Protein AF-A0A1C3KJW1-F1 (afdb_monomer_lite)

pLDDT: mean 78.06, std 13.43, range [41.03, 94.38]

Sequence (73 aa):
MSHANPNYKNNLDNYVENYKRVYGYCKIEQKKDKHCEEFHKLFEDRKYGELSILSCVLERTSRRIEPLSDKGD

Secondary structure (DSSP, 8-state):
-----HHHHHHHHHHHHHHHHHHIIIIIS---SHHHHHHHHHS-THHHHHHHHHHHHHHHHHHHHGGGSS---

Organism: Plasmodium ovale (NCBI:txid36330)

Structure (mmCIF, N/CA/C/O backbone):
data_AF-A0A1C3KJW1-F1
#
_entry.id   AF-A0A1C3KJW1-F1
#
loop_
_atom_site.group_PDB
_atom_site.id
_atom_site.type_symbol
_atom_site.label_atom_id
_atom_site.label_alt_id
_atom_site.label_comp_id
_atom_site.label_asym_id
_atom_site.label_entity_id
_atom_site.label_seq_id
_atom_site.pdbx_PDB_ins_code
_atom_site.Cartn_x
_atom_site.Cartn_y
_atom_site.Cartn_z
_atom_site.occupancy
_atom_site.B_iso_or_equiv
_atom_site.auth_seq_id
_atom_site.auth_comp_id
_atom_site.auth_asym_id
_atom_site.auth_atom_id
_atom_site.pdbx_PDB_model_num
ATOM 1 N N . MET A 1 1 ? 20.271 6.832 -25.422 1.00 41.03 1 MET A N 1
ATOM 2 C CA . MET A 1 1 ? 20.216 6.386 -24.013 1.00 41.03 1 MET A CA 1
ATOM 3 C C . MET A 1 1 ? 19.174 7.234 -23.306 1.00 41.03 1 MET A C 1
ATOM 5 O O . MET A 1 1 ? 19.301 8.449 -23.320 1.00 41.03 1 MET A O 1
ATOM 9 N N . SER A 1 2 ? 18.096 6.631 -22.800 1.00 52.91 2 SER A N 1
ATOM 10 C CA . SER A 1 2 ? 17.079 7.374 -22.048 1.00 52.91 2 SER A CA 1
ATOM 11 C C . SER A 1 2 ? 17.692 7.792 -20.714 1.00 52.91 2 SER A C 1
ATOM 13 O O . SER A 1 2 ? 18.038 6.928 -19.912 1.00 52.91 2 SER A O 1
ATOM 15 N N . HIS A 1 3 ? 17.878 9.092 -20.495 1.00 52.47 3 HIS A N 1
ATOM 16 C CA . HIS A 1 3 ? 18.349 9.614 -19.217 1.00 52.47 3 HIS A CA 1
ATOM 17 C C . HIS A 1 3 ? 17.253 9.372 -18.177 1.00 52.47 3 HIS A C 1
ATOM 19 O O . HIS A 1 3 ? 16.249 10.081 -18.136 1.00 52.47 3 HIS A O 1
ATOM 25 N N . ALA A 1 4 ? 17.406 8.320 -17.375 1.00 61.25 4 ALA A N 1
ATOM 26 C CA . ALA A 1 4 ? 16.536 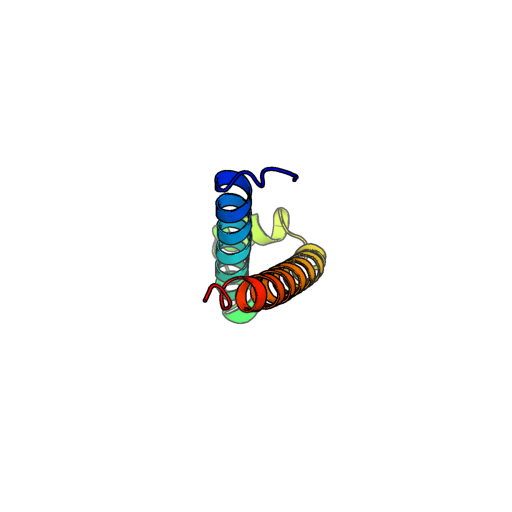8.089 -16.235 1.00 61.25 4 ALA A CA 1
ATOM 27 C C . ALA A 1 4 ? 16.704 9.265 -15.265 1.00 61.25 4 ALA A C 1
ATOM 29 O O . ALA A 1 4 ? 17.812 9.539 -14.810 1.00 61.25 4 ALA A O 1
ATOM 30 N N . ASN A 1 5 ? 15.616 9.977 -14.970 1.00 70.88 5 ASN A N 1
ATOM 31 C CA . ASN A 1 5 ? 15.630 11.029 -13.963 1.00 70.88 5 ASN A CA 1
ATOM 32 C C . ASN A 1 5 ? 15.821 10.368 -12.581 1.00 70.88 5 ASN A C 1
ATOM 34 O O . ASN A 1 5 ? 14.918 9.650 -12.143 1.00 70.88 5 ASN A O 1
ATOM 38 N N . PRO A 1 6 ? 16.948 10.583 -11.879 1.00 70.50 6 PRO A N 1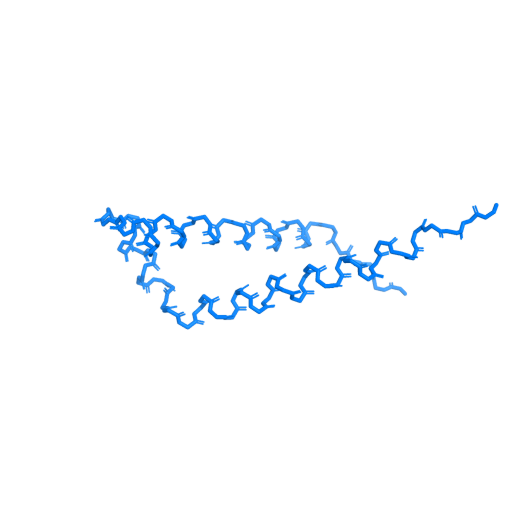
ATOM 39 C CA . PRO A 1 6 ? 17.202 9.945 -10.586 1.00 70.50 6 PRO A CA 1
ATOM 40 C C . PRO A 1 6 ? 16.147 10.329 -9.540 1.00 70.50 6 PRO A C 1
ATOM 42 O O . PRO A 1 6 ? 15.780 9.506 -8.703 1.00 70.50 6 PRO A O 1
ATOM 45 N N . ASN A 1 7 ? 15.562 11.526 -9.654 1.00 79.88 7 ASN A N 1
ATOM 46 C CA . ASN A 1 7 ? 14.463 11.946 -8.788 1.00 79.88 7 ASN A CA 1
ATOM 47 C C . ASN A 1 7 ? 13.214 11.088 -9.006 1.00 79.88 7 ASN A C 1
ATOM 49 O O . ASN A 1 7 ? 12.489 10.820 -8.058 1.00 79.88 7 ASN A O 1
ATOM 53 N N . TYR A 1 8 ? 12.966 10.622 -10.233 1.00 77.44 8 TYR A N 1
ATOM 54 C CA . TYR A 1 8 ? 11.817 9.764 -10.516 1.00 77.44 8 TYR A CA 1
ATOM 55 C C . TYR A 1 8 ? 11.953 8.400 -9.837 1.00 77.44 8 TYR A C 1
ATOM 57 O O . TYR A 1 8 ? 11.012 7.959 -9.181 1.00 77.44 8 TYR A O 1
ATOM 65 N N . LYS A 1 9 ? 13.131 7.766 -9.934 1.00 79.62 9 LYS A N 1
ATOM 66 C CA . LYS A 1 9 ? 13.402 6.492 -9.252 1.00 79.62 9 LYS A CA 1
ATOM 67 C C . LYS A 1 9 ? 13.265 6.641 -7.736 1.00 79.62 9 LYS A C 1
ATOM 69 O O . LYS A 1 9 ? 12.486 5.912 -7.136 1.00 79.62 9 LYS A O 1
ATOM 74 N N . ASN A 1 10 ? 13.930 7.636 -7.147 1.00 83.25 10 ASN A N 1
ATOM 75 C CA . ASN A 1 10 ? 13.880 7.857 -5.699 1.00 83.25 10 ASN A CA 1
ATOM 76 C C . ASN A 1 10 ? 12.454 8.136 -5.206 1.00 83.25 10 ASN A C 1
ATOM 78 O O . ASN A 1 10 ? 12.038 7.606 -4.181 1.00 83.25 10 ASN A O 1
ATOM 82 N N . ASN A 1 11 ? 11.679 8.936 -5.944 1.00 85.19 11 ASN A N 1
ATOM 83 C CA . ASN A 1 11 ? 10.286 9.207 -5.592 1.00 85.19 11 ASN A CA 1
ATOM 84 C C . ASN A 1 11 ? 9.424 7.941 -5.643 1.00 85.19 11 ASN A C 1
ATOM 86 O O . ASN A 1 11 ? 8.567 7.754 -4.781 1.00 85.19 11 ASN A O 1
ATOM 90 N N . LEU A 1 12 ? 9.648 7.078 -6.638 1.00 83.38 12 LEU A N 1
ATOM 91 C CA . LEU A 1 12 ? 8.909 5.829 -6.783 1.00 83.38 12 LEU A CA 1
ATOM 92 C C . LEU A 1 12 ? 9.268 4.825 -5.681 1.00 83.38 12 LEU A C 1
ATOM 94 O O . LEU A 1 12 ? 8.364 4.253 -5.073 1.00 83.38 12 LEU A O 1
ATOM 98 N N . ASP A 1 13 ? 10.558 4.661 -5.387 1.00 83.19 13 ASP A N 1
ATOM 99 C CA . ASP A 1 13 ? 11.042 3.779 -4.321 1.00 83.19 13 ASP A CA 1
ATOM 100 C C . ASP A 1 13 ? 10.491 4.239 -2.955 1.00 83.19 13 ASP A C 1
ATOM 102 O O . ASP A 1 13 ? 9.869 3.450 -2.239 1.00 83.19 13 ASP A O 1
ATOM 106 N N . ASN A 1 14 ? 10.564 5.545 -2.657 1.00 88.88 14 ASN A N 1
ATOM 107 C CA . ASN A 1 14 ? 9.990 6.136 -1.440 1.00 88.88 14 ASN A CA 1
ATOM 108 C C . ASN A 1 14 ? 8.474 5.919 -1.334 1.00 88.88 14 ASN A C 1
ATOM 110 O O . ASN A 1 14 ? 7.944 5.672 -0.249 1.00 88.88 14 ASN A O 1
ATOM 114 N N . TYR A 1 15 ? 7.748 6.043 -2.446 1.00 86.06 15 TYR A N 1
ATOM 115 C CA . TYR A 1 15 ? 6.306 5.816 -2.465 1.00 86.06 15 TYR A CA 1
ATOM 116 C C . TYR A 1 15 ? 5.965 4.358 -2.126 1.00 86.06 15 TYR A C 1
ATOM 118 O O . TYR A 1 15 ? 5.095 4.107 -1.288 1.00 86.06 15 TYR A O 1
ATOM 126 N N . VAL A 1 16 ? 6.677 3.402 -2.731 1.00 85.25 16 VAL A N 1
ATOM 127 C CA . VAL A 1 16 ? 6.482 1.965 -2.487 1.00 85.25 16 VAL A CA 1
ATOM 128 C C . VAL A 1 16 ? 6.816 1.598 -1.039 1.00 85.25 16 VAL A C 1
ATOM 130 O O . VAL A 1 16 ? 6.042 0.879 -0.404 1.00 85.25 16 VAL A O 1
ATOM 133 N N . GLU A 1 17 ? 7.922 2.101 -0.488 1.00 87.88 17 GLU A N 1
ATOM 134 C CA . GLU A 1 17 ? 8.301 1.845 0.908 1.00 87.88 17 GLU A CA 1
ATOM 135 C C . GLU A 1 17 ? 7.289 2.415 1.906 1.00 87.88 17 GLU A C 1
ATOM 137 O O . GLU A 1 17 ? 6.848 1.705 2.817 1.00 87.88 17 GLU A O 1
ATOM 142 N N . ASN A 1 18 ? 6.859 3.665 1.707 1.00 88.81 18 ASN A N 1
ATOM 143 C CA . ASN A 1 18 ? 5.850 4.289 2.560 1.00 88.81 18 ASN A CA 1
ATOM 144 C C . ASN A 1 18 ? 4.537 3.507 2.534 1.00 88.81 18 ASN A C 1
ATOM 146 O O . ASN A 1 18 ? 3.955 3.237 3.586 1.00 88.81 18 ASN A O 1
ATOM 150 N N . TYR A 1 19 ? 4.095 3.083 1.349 1.00 87.56 19 TYR A N 1
ATOM 151 C CA . TYR A 1 19 ? 2.895 2.269 1.229 1.00 87.56 19 TYR A CA 1
ATOM 152 C C . TYR A 1 19 ? 3.020 0.936 1.980 1.00 87.56 19 TYR A C 1
ATOM 154 O O . TYR A 1 19 ? 2.123 0.589 2.748 1.00 87.56 19 TYR A O 1
ATOM 162 N N . LYS A 1 20 ? 4.135 0.204 1.818 1.00 86.38 20 LYS A N 1
ATOM 163 C CA . LYS A 1 20 ? 4.379 -1.061 2.539 1.00 86.38 20 LYS A CA 1
ATOM 164 C C . LYS A 1 20 ? 4.296 -0.872 4.053 1.00 86.38 20 LYS A C 1
ATOM 166 O O . LYS A 1 20 ? 3.699 -1.702 4.737 1.00 86.38 20 LYS A O 1
ATOM 171 N N . ARG A 1 21 ? 4.864 0.222 4.567 1.00 90.00 21 ARG A N 1
ATOM 172 C CA . ARG A 1 21 ? 4.853 0.544 5.998 1.00 90.00 21 ARG A CA 1
ATOM 173 C C . ARG A 1 21 ? 3.436 0.790 6.515 1.00 90.00 21 ARG A C 1
ATOM 175 O O . ARG A 1 21 ? 3.048 0.178 7.507 1.00 90.00 21 ARG A O 1
ATOM 182 N N . VAL A 1 22 ? 2.662 1.640 5.839 1.00 89.31 22 VAL A N 1
ATOM 183 C CA . VAL A 1 22 ? 1.277 1.940 6.244 1.00 89.31 22 VAL A CA 1
ATOM 184 C C . VAL A 1 22 ? 0.391 0.701 6.113 1.00 89.31 22 VAL A C 1
ATOM 186 O O . VAL A 1 22 ? -0.386 0.405 7.016 1.00 89.31 22 VAL A O 1
ATOM 189 N N . TYR A 1 23 ? 0.560 -0.088 5.050 1.00 88.00 23 TYR A N 1
ATOM 190 C CA . TYR A 1 23 ? -0.155 -1.351 4.895 1.00 88.00 23 TYR A CA 1
ATOM 191 C C . TYR A 1 23 ? 0.162 -2.335 6.028 1.00 88.00 23 TYR A C 1
ATOM 193 O O . TYR A 1 23 ? -0.753 -2.922 6.599 1.00 88.00 23 TYR A O 1
ATOM 201 N N . GLY A 1 24 ? 1.439 -2.508 6.388 1.00 88.25 24 GLY A N 1
ATOM 202 C CA . GLY A 1 24 ? 1.839 -3.361 7.510 1.00 88.25 24 GLY A CA 1
ATOM 203 C C . GLY A 1 24 ? 1.174 -2.929 8.816 1.00 88.25 24 GLY A C 1
ATOM 204 O O . GLY A 1 24 ? 0.527 -3.735 9.481 1.00 88.25 24 GLY A O 1
ATOM 205 N N . TYR A 1 25 ? 1.234 -1.633 9.111 1.00 92.75 25 TYR A N 1
ATOM 206 C CA . TYR A 1 25 ? 0.601 -1.044 10.286 1.00 92.75 25 TYR A CA 1
ATOM 207 C C . TYR A 1 25 ? -0.928 -1.255 10.307 1.00 92.75 25 TYR A C 1
ATOM 209 O O . TYR A 1 25 ? -1.493 -1.705 11.302 1.00 92.75 25 TYR A O 1
ATOM 217 N N . CYS A 1 26 ? -1.623 -1.005 9.197 1.00 90.81 26 CYS A N 1
ATOM 218 C CA . CYS A 1 26 ? -3.087 -1.047 9.175 1.00 90.81 26 CYS A CA 1
ATOM 219 C C . CYS A 1 26 ? -3.680 -2.446 8.969 1.00 90.81 26 CYS A C 1
ATOM 221 O O . CYS A 1 26 ? -4.695 -2.778 9.580 1.00 90.81 26 CYS A O 1
ATOM 223 N N . LYS A 1 27 ? -3.072 -3.283 8.122 1.00 86.69 27 LYS A N 1
ATOM 224 C CA . LYS A 1 27 ? -3.619 -4.592 7.724 1.00 86.69 27 LYS A CA 1
ATOM 225 C C . LYS A 1 27 ? -2.967 -5.769 8.439 1.00 86.69 27 LYS A C 1
ATOM 227 O O . LYS A 1 27 ? -3.676 -6.708 8.785 1.00 86.69 27 LYS A O 1
ATOM 232 N N . ILE A 1 28 ? -1.649 -5.735 8.666 1.00 87.12 28 ILE A N 1
ATOM 233 C CA . ILE A 1 28 ? -0.933 -6.839 9.332 1.00 87.12 28 ILE A CA 1
ATOM 234 C C . ILE A 1 28 ? -1.052 -6.694 10.851 1.00 87.12 28 ILE A C 1
ATOM 236 O O . ILE A 1 28 ? -1.508 -7.616 11.522 1.00 87.12 28 ILE A O 1
ATOM 240 N N . GLU A 1 29 ? -0.711 -5.521 11.389 1.00 92.44 29 GLU A N 1
ATOM 241 C CA . GLU A 1 29 ? -0.850 -5.226 12.822 1.00 92.44 29 GLU A CA 1
ATOM 242 C C . GLU A 1 29 ? -2.295 -4.890 13.236 1.00 92.44 29 GLU A C 1
ATOM 244 O O . GLU A 1 29 ? -2.582 -4.772 14.427 1.00 92.44 29 GLU A O 1
ATOM 249 N N . GLN A 1 30 ? -3.209 -4.752 12.265 1.00 89.69 30 GLN A N 1
ATOM 250 C CA . GLN A 1 30 ? -4.647 -4.515 12.464 1.0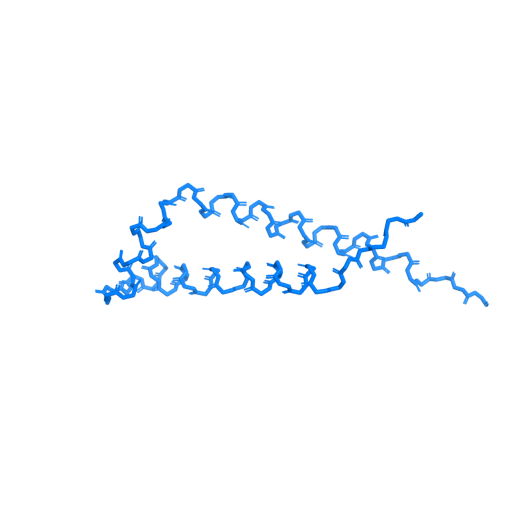0 89.69 30 GLN A CA 1
ATOM 251 C C . GLN A 1 30 ? -4.970 -3.273 13.312 1.00 89.69 30 GLN A C 1
ATOM 253 O O . GLN A 1 30 ? -5.915 -3.266 14.109 1.00 89.69 30 GLN A O 1
ATOM 258 N N . LYS A 1 31 ? -4.184 -2.205 13.154 1.00 93.50 31 LYS A N 1
ATOM 259 C CA . LYS A 1 31 ? -4.432 -0.921 13.819 1.00 93.50 31 LYS A CA 1
ATOM 260 C C . LYS A 1 31 ? -5.701 -0.270 13.260 1.00 93.50 31 LYS A C 1
ATOM 262 O O . LYS A 1 31 ? -6.035 -0.425 12.088 1.00 93.50 31 LYS A O 1
ATOM 267 N N . LYS A 1 32 ? -6.433 0.442 14.121 1.00 90.62 32 LYS A N 1
ATOM 268 C CA . LYS A 1 32 ? -7.774 0.991 13.825 1.00 90.62 32 LYS A CA 1
ATOM 269 C C . LYS A 1 32 ? -7.887 2.490 14.095 1.00 90.62 32 LYS A C 1
ATOM 271 O O . LYS A 1 32 ? -8.962 2.980 14.416 1.00 90.62 32 LYS A O 1
ATOM 276 N N . ASP A 1 33 ? -6.775 3.210 14.050 1.00 94.38 33 ASP A N 1
ATOM 277 C CA . ASP A 1 33 ? -6.827 4.665 14.160 1.00 94.38 33 ASP A CA 1
ATOM 278 C C . ASP A 1 33 ? -7.322 5.309 12.855 1.00 94.38 33 ASP A C 1
ATOM 280 O O . ASP A 1 33 ? -7.450 4.666 11.808 1.00 94.38 33 ASP A O 1
ATOM 284 N N . LYS A 1 34 ? -7.583 6.617 12.927 1.00 94.25 34 LYS A N 1
ATOM 285 C CA . LYS A 1 34 ? -8.085 7.416 11.805 1.00 94.25 34 LYS A CA 1
ATOM 286 C C . LYS A 1 34 ? -7.170 7.360 10.575 1.00 94.25 34 LYS A C 1
ATOM 288 O O . LYS A 1 34 ? -7.656 7.456 9.451 1.00 94.25 34 LYS A O 1
ATOM 293 N N . HIS A 1 35 ? -5.863 7.177 10.769 1.00 90.38 35 HIS A N 1
ATOM 294 C CA . HIS A 1 35 ? -4.928 7.055 9.655 1.00 90.38 35 HIS A CA 1
ATOM 295 C C . HIS A 1 35 ? -5.206 5.778 8.856 1.00 90.38 35 HIS A C 1
ATOM 297 O O . HIS A 1 35 ? -5.237 5.813 7.627 1.00 90.38 35 HIS A O 1
ATOM 303 N N . CYS A 1 36 ? -5.497 4.672 9.540 1.00 90.88 36 CYS A N 1
ATOM 304 C CA . CYS A 1 36 ? -5.882 3.425 8.887 1.00 90.88 36 CYS A CA 1
ATOM 305 C C . CYS A 1 36 ? -7.266 3.467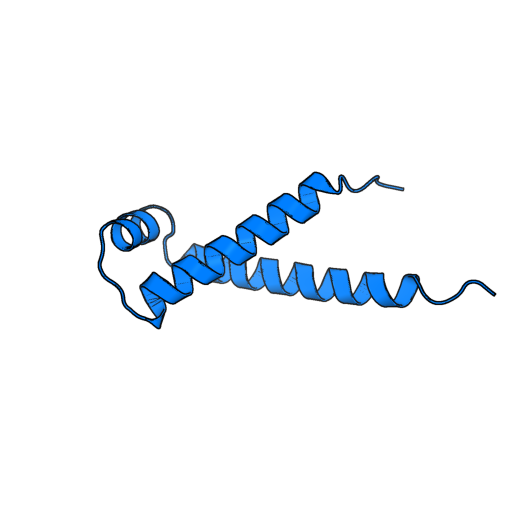 8.237 1.00 90.88 36 CYS A C 1
ATOM 307 O O . CYS A 1 36 ? -7.459 2.859 7.183 1.00 90.88 36 CYS A O 1
ATOM 309 N N . GLU A 1 37 ? -8.219 4.207 8.805 1.00 91.25 37 GLU A N 1
ATOM 310 C CA . GLU A 1 37 ? -9.518 4.441 8.161 1.00 91.25 37 GLU A CA 1
ATOM 311 C C . GLU A 1 37 ? -9.367 5.201 6.836 1.00 91.25 37 GLU A C 1
ATOM 313 O O . GLU A 1 37 ? -9.903 4.782 5.807 1.00 91.25 37 GLU A O 1
ATOM 318 N N . GLU A 1 38 ? -8.597 6.291 6.839 1.00 90.50 38 GLU A N 1
ATOM 319 C CA . GLU A 1 38 ? -8.314 7.074 5.633 1.00 90.50 38 GLU A CA 1
ATOM 320 C C . GLU A 1 38 ? -7.510 6.264 4.611 1.00 90.50 38 GLU A C 1
ATOM 322 O O . GLU A 1 38 ? -7.831 6.284 3.420 1.00 90.50 38 GLU A O 1
ATOM 327 N N . PHE A 1 39 ? -6.522 5.490 5.066 1.00 87.94 39 PHE A N 1
ATOM 328 C CA . PHE A 1 39 ? -5.750 4.593 4.212 1.00 87.94 39 PHE A CA 1
ATOM 329 C C . PHE A 1 39 ? -6.646 3.580 3.496 1.00 87.94 39 PHE A C 1
ATOM 331 O O . PHE A 1 39 ? -6.565 3.466 2.277 1.00 87.94 39 PHE A O 1
ATOM 338 N N . HIS A 1 40 ? -7.543 2.894 4.210 1.00 85.50 40 HIS A N 1
ATOM 339 C CA . HIS A 1 40 ? -8.466 1.934 3.597 1.00 85.50 40 HIS A CA 1
ATOM 340 C C . HIS A 1 40 ? -9.447 2.586 2.621 1.00 85.50 40 HIS A C 1
ATOM 342 O O . HIS A 1 40 ? -9.812 1.974 1.620 1.00 85.50 40 HIS A O 1
ATOM 348 N N . LYS A 1 41 ? -9.865 3.829 2.887 1.00 86.44 41 LYS A N 1
ATOM 349 C CA . LYS A 1 41 ? -10.747 4.584 1.989 1.00 86.44 41 LYS A CA 1
ATOM 350 C C . LYS A 1 41 ? -10.051 4.979 0.685 1.00 86.44 41 LYS A C 1
ATOM 352 O O . LYS A 1 41 ? -10.687 4.994 -0.364 1.00 86.44 41 LYS A O 1
ATOM 357 N N . LEU A 1 42 ? -8.771 5.340 0.755 1.00 83.81 42 LEU A N 1
ATOM 358 C CA . LEU A 1 42 ? -7.984 5.778 -0.402 1.00 83.81 42 LEU A CA 1
ATOM 359 C C . LEU A 1 42 ? -7.386 4.607 -1.187 1.00 83.81 42 LEU A C 1
ATOM 361 O O . LEU A 1 42 ? -7.216 4.690 -2.404 1.00 83.81 42 LEU A O 1
ATOM 365 N N . PHE A 1 43 ? -7.053 3.526 -0.491 1.00 76.62 43 PHE A N 1
ATOM 366 C CA . PHE A 1 43 ? -6.373 2.365 -1.036 1.00 76.62 43 PHE A CA 1
ATOM 367 C C . PHE A 1 43 ? -7.189 1.114 -0.729 1.00 76.62 43 PHE A C 1
ATOM 369 O O . PHE A 1 43 ? -6.959 0.423 0.263 1.00 76.62 43 PHE A O 1
ATOM 376 N N . GLU A 1 44 ? -8.138 0.814 -1.617 1.00 71.38 44 GLU A N 1
ATOM 377 C CA . GLU A 1 44 ? -8.810 -0.485 -1.642 1.00 71.38 44 GLU A CA 1
ATOM 378 C C . GLU A 1 44 ? -7.783 -1.625 -1.768 1.00 71.38 44 GLU A C 1
ATOM 380 O O . GLU A 1 44 ? -6.718 -1.455 -2.368 1.00 71.38 44 GLU A O 1
ATOM 385 N N . ASP A 1 45 ? -8.121 -2.820 -1.276 1.00 66.62 45 ASP A N 1
ATOM 386 C CA . ASP A 1 45 ? -7.202 -3.971 -1.197 1.00 66.62 45 ASP A CA 1
ATOM 387 C C . ASP A 1 45 ? -6.548 -4.352 -2.542 1.00 66.62 45 ASP A C 1
ATOM 389 O O . ASP A 1 45 ? -5.435 -4.881 -2.569 1.00 66.62 45 ASP A O 1
ATOM 393 N N . ARG A 1 46 ? -7.177 -4.016 -3.679 1.00 67.88 46 ARG A N 1
ATOM 394 C CA . ARG A 1 46 ? -6.609 -4.224 -5.026 1.00 67.88 46 ARG A CA 1
ATOM 395 C C . ARG A 1 46 ? -5.280 -3.488 -5.240 1.00 67.88 46 ARG A C 1
ATOM 397 O O . ARG A 1 46 ? -4.406 -4.013 -5.927 1.00 67.88 46 ARG A O 1
ATOM 404 N N . LYS A 1 47 ? -5.090 -2.325 -4.606 1.00 74.06 47 LYS A N 1
ATOM 405 C CA . LYS A 1 47 ? -3.856 -1.526 -4.704 1.00 74.06 47 LYS A CA 1
ATOM 406 C C . LYS A 1 47 ? -2.645 -2.247 -4.118 1.00 74.06 47 LYS A C 1
ATOM 408 O O . LYS A 1 47 ? -1.537 -2.050 -4.609 1.00 74.06 47 LYS A O 1
ATOM 413 N N . TYR A 1 48 ? -2.838 -3.111 -3.119 1.00 72.88 48 TYR A N 1
ATOM 414 C CA . TYR A 1 48 ? -1.725 -3.852 -2.527 1.00 72.88 48 TYR A CA 1
ATOM 415 C C . TYR A 1 48 ? -1.117 -4.842 -3.519 1.00 72.88 48 TYR A C 1
ATOM 417 O O . TYR A 1 48 ? 0.104 -4.915 -3.647 1.00 72.88 48 TYR A O 1
ATOM 425 N N . GLY A 1 49 ? -1.961 -5.564 -4.264 1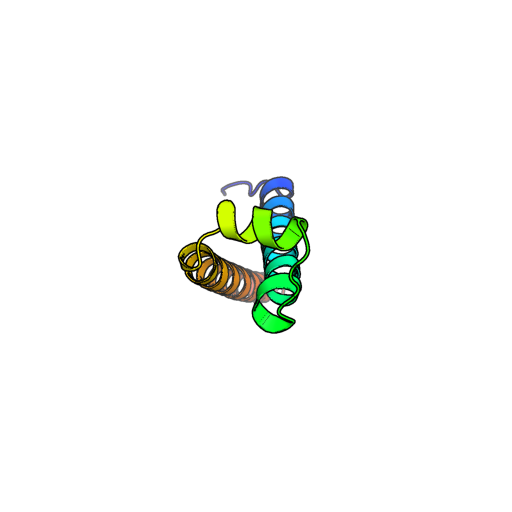.00 76.81 49 GLY A N 1
ATOM 426 C CA . GLY A 1 49 ? -1.507 -6.487 -5.304 1.00 76.81 49 GLY A CA 1
ATOM 427 C C . GLY A 1 49 ? -0.703 -5.771 -6.389 1.00 76.81 49 GLY A C 1
ATOM 428 O O . GLY A 1 49 ? 0.404 -6.193 -6.716 1.00 76.81 49 GLY A O 1
ATOM 429 N N . GLU A 1 50 ? -1.213 -4.639 -6.883 1.00 82.75 50 GLU A N 1
ATOM 430 C CA . GLU A 1 50 ? -0.523 -3.806 -7.879 1.00 82.75 50 GLU A CA 1
ATOM 431 C C . GLU A 1 50 ? 0.834 -3.301 -7.371 1.00 82.75 50 GLU A C 1
ATOM 433 O O . GLU A 1 50 ? 1.834 -3.374 -8.084 1.00 82.75 50 GLU A O 1
ATOM 438 N N . LEU A 1 51 ? 0.894 -2.832 -6.122 1.00 78.69 51 LEU A N 1
ATOM 439 C CA . LEU A 1 51 ? 2.120 -2.293 -5.531 1.00 78.69 51 LEU A CA 1
ATOM 440 C C . LEU A 1 51 ? 3.131 -3.382 -5.171 1.00 78.69 51 LEU A C 1
ATOM 442 O O . LEU A 1 51 ? 4.336 -3.162 -5.291 1.00 78.69 51 LEU A O 1
ATOM 446 N N . SER A 1 52 ? 2.664 -4.573 -4.800 1.00 76.62 52 SER A N 1
ATOM 447 C CA . SER A 1 52 ? 3.514 -5.750 -4.614 1.00 76.62 52 SER A CA 1
ATOM 448 C C . SER A 1 52 ? 4.166 -6.174 -5.934 1.00 76.62 52 SER A C 1
ATOM 450 O O . SER A 1 52 ? 5.384 -6.360 -5.996 1.00 76.62 52 SER A O 1
ATOM 452 N N . ILE A 1 53 ? 3.384 -6.227 -7.020 1.00 83.94 53 ILE A N 1
ATOM 453 C CA . ILE A 1 53 ? 3.893 -6.506 -8.370 1.00 83.94 53 ILE A CA 1
ATOM 454 C C . ILE A 1 53 ? 4.900 -5.432 -8.788 1.00 83.94 53 ILE A C 1
ATOM 456 O O . ILE A 1 53 ? 5.997 -5.769 -9.234 1.00 83.94 53 ILE A O 1
ATOM 460 N N . LEU A 1 54 ? 4.561 -4.153 -8.604 1.00 82.44 54 LEU A N 1
ATOM 461 C CA . LEU A 1 54 ? 5.448 -3.039 -8.928 1.00 82.44 54 LEU A CA 1
ATOM 462 C C . LEU A 1 54 ? 6.772 -3.138 -8.162 1.00 82.44 54 LEU A C 1
ATOM 464 O O . LEU A 1 54 ? 7.833 -3.062 -8.776 1.00 82.44 54 LEU A O 1
ATOM 468 N N . SER A 1 55 ? 6.725 -3.391 -6.852 1.00 79.88 55 SER A N 1
ATOM 469 C CA . SER A 1 55 ? 7.923 -3.600 -6.033 1.00 79.88 55 SER A CA 1
ATOM 470 C C . SER A 1 55 ? 8.777 -4.757 -6.553 1.00 79.88 55 SER A C 1
ATOM 472 O O . SER A 1 55 ? 9.992 -4.620 -6.658 1.00 79.88 55 SER A O 1
ATOM 474 N N . CYS A 1 56 ? 8.161 -5.888 -6.908 1.00 82.38 56 CYS A N 1
ATOM 475 C CA . CYS A 1 56 ? 8.877 -7.048 -7.436 1.00 82.38 56 CYS A CA 1
ATOM 476 C C . CYS A 1 56 ? 9.562 -6.737 -8.779 1.00 82.38 56 CYS A C 1
ATOM 478 O O . CYS A 1 56 ? 10.709 -7.132 -9.010 1.00 82.38 56 CYS A O 1
ATOM 480 N N . VAL A 1 57 ? 8.884 -5.998 -9.664 1.00 85.12 57 VAL A N 1
ATOM 481 C CA . VAL A 1 57 ? 9.447 -5.551 -10.946 1.00 85.12 57 VAL A CA 1
ATOM 482 C C . VAL A 1 57 ? 10.618 -4.596 -10.725 1.00 85.12 57 VAL A C 1
ATOM 484 O O . VAL A 1 57 ? 11.646 -4.750 -11.391 1.00 85.12 57 VAL A O 1
ATOM 487 N N . LEU A 1 58 ? 10.504 -3.653 -9.786 1.00 81.19 58 LEU A N 1
ATOM 488 C CA . LEU A 1 58 ? 11.574 -2.709 -9.451 1.00 81.19 58 LEU A CA 1
ATOM 489 C C . LEU A 1 58 ? 12.808 -3.429 -8.897 1.00 81.19 58 LEU A C 1
ATOM 491 O O . LEU A 1 58 ? 13.906 -3.230 -9.419 1.00 81.19 58 LEU A O 1
ATOM 495 N N . GLU A 1 59 ? 12.636 -4.335 -7.931 1.00 80.56 59 GLU A N 1
ATOM 496 C CA . GLU A 1 59 ? 13.728 -5.143 -7.372 1.00 80.56 59 GLU A CA 1
ATOM 497 C C . GLU A 1 59 ? 14.422 -5.986 -8.450 1.00 80.56 59 GLU A C 1
ATOM 499 O O . GLU A 1 59 ? 15.650 -5.980 -8.564 1.00 80.56 59 GLU A O 1
ATOM 504 N N . ARG A 1 60 ? 13.644 -6.686 -9.289 1.00 82.12 60 ARG A N 1
ATOM 505 C CA . ARG A 1 60 ? 14.190 -7.505 -10.381 1.00 82.12 60 ARG A CA 1
ATOM 506 C C . ARG A 1 60 ? 14.939 -6.652 -11.404 1.00 82.12 60 ARG A C 1
ATOM 508 O O . ARG A 1 60 ? 15.967 -7.088 -11.919 1.00 82.12 60 ARG A O 1
ATOM 515 N N . THR A 1 61 ? 14.430 -5.462 -11.711 1.00 80.19 61 THR A N 1
ATOM 516 C CA . THR A 1 61 ? 15.078 -4.532 -12.642 1.00 80.19 61 THR A CA 1
ATOM 517 C C . THR A 1 61 ? 16.377 -3.994 -12.049 1.00 80.19 61 THR A C 1
ATOM 519 O O . THR A 1 61 ? 17.393 -4.008 -12.734 1.00 80.19 61 THR A O 1
ATOM 522 N N . SER A 1 62 ? 16.389 -3.616 -10.766 1.00 75.94 62 SER A N 1
ATOM 523 C CA . SER A 1 62 ? 17.600 -3.148 -10.081 1.00 75.94 62 SER A CA 1
ATOM 524 C C . SER A 1 62 ? 18.691 -4.225 -10.061 1.00 75.94 62 SER A C 1
ATOM 526 O O . SER A 1 62 ? 19.810 -3.963 -10.495 1.00 75.94 62 SER A O 1
ATOM 528 N N . ARG A 1 63 ? 18.337 -5.471 -9.705 1.00 76.62 63 ARG A N 1
ATOM 529 C CA . ARG A 1 63 ? 19.260 -6.624 -9.725 1.00 76.62 63 ARG A CA 1
ATOM 530 C C . ARG A 1 63 ? 19.813 -6.963 -11.105 1.00 76.62 63 ARG A C 1
ATOM 532 O O . ARG A 1 63 ? 20.843 -7.610 -11.187 1.00 76.62 63 ARG A O 1
ATOM 539 N N . ARG A 1 64 ? 19.116 -6.616 -12.192 1.00 74.94 64 ARG A N 1
ATOM 540 C CA . ARG A 1 64 ? 19.620 -6.809 -13.565 1.00 74.94 64 ARG A CA 1
ATOM 541 C C . ARG A 1 64 ? 20.563 -5.693 -14.006 1.00 74.94 64 ARG A C 1
ATOM 543 O O . ARG A 1 64 ? 21.368 -5.924 -14.898 1.00 74.94 64 ARG A O 1
ATOM 550 N N . ILE A 1 65 ? 20.456 -4.509 -13.406 1.00 65.31 65 ILE A N 1
ATOM 551 C CA . ILE A 1 65 ? 21.333 -3.369 -13.693 1.00 65.31 65 ILE A CA 1
ATOM 552 C C . ILE A 1 65 ? 22.655 -3.495 -12.917 1.00 65.31 65 ILE A C 1
ATOM 554 O O . ILE A 1 65 ? 23.701 -3.196 -13.480 1.00 65.31 65 ILE A O 1
ATOM 558 N N . GLU A 1 66 ? 22.632 -3.999 -11.678 1.00 58.44 66 GLU A N 1
ATOM 559 C CA . GLU A 1 66 ? 23.840 -4.267 -10.870 1.00 58.44 66 GLU A CA 1
ATOM 560 C C . GLU A 1 66 ? 24.948 -5.070 -11.595 1.00 58.44 66 GLU A C 1
ATOM 562 O O . GLU A 1 66 ? 26.085 -4.600 -11.625 1.00 58.44 66 GLU A O 1
ATOM 567 N N . PRO A 1 67 ? 24.672 -6.213 -12.259 1.00 54.56 67 PRO A N 1
ATOM 568 C CA . PRO A 1 67 ? 25.698 -7.004 -12.944 1.00 54.56 67 PRO A CA 1
ATOM 569 C C . PRO A 1 67 ? 26.262 -6.357 -14.220 1.00 54.56 67 PRO A C 1
ATOM 571 O O . PRO A 1 67 ? 27.179 -6.916 -14.813 1.00 54.56 67 PRO A O 1
ATOM 574 N N . LEU A 1 68 ? 25.748 -5.203 -14.667 1.00 53.09 68 LEU A N 1
ATOM 575 C CA . LEU A 1 68 ? 26.309 -4.456 -15.802 1.00 53.09 68 LEU A CA 1
ATOM 576 C C . LEU A 1 68 ? 27.378 -3.432 -15.382 1.00 53.09 68 LEU A C 1
ATOM 578 O O . LEU A 1 68 ? 28.014 -2.850 -16.256 1.00 53.09 68 LEU A O 1
ATOM 582 N N . SER A 1 69 ? 27.573 -3.195 -14.078 1.00 52.53 69 SER A N 1
ATOM 583 C CA . SER A 1 69 ? 28.534 -2.203 -13.571 1.00 52.53 69 SER A CA 1
ATOM 584 C C . SER A 1 69 ? 29.913 -2.781 -13.228 1.00 52.53 69 SER A C 1
ATOM 586 O O . SER A 1 69 ? 30.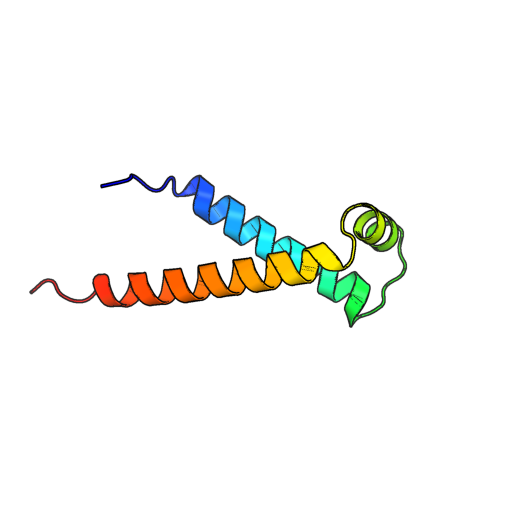810 -2.009 -12.895 1.00 52.53 69 SER A O 1
ATOM 588 N N . ASP A 1 70 ? 30.097 -4.100 -13.310 1.00 54.00 70 ASP A N 1
ATOM 589 C CA . ASP A 1 70 ? 31.351 -4.775 -12.963 1.00 54.00 70 ASP A CA 1
ATOM 590 C C . ASP A 1 70 ? 31.939 -5.462 -14.203 1.00 54.00 70 ASP A C 1
ATOM 592 O O . ASP A 1 70 ? 31.699 -6.644 -14.456 1.00 54.00 70 ASP A O 1
ATOM 596 N N . LYS A 1 71 ? 32.588 -4.652 -15.050 1.00 52.56 71 LYS A N 1
ATOM 597 C CA . LYS A 1 71 ? 33.625 -5.024 -16.033 1.00 52.56 71 LYS A CA 1
ATOM 598 C C . LYS A 1 71 ? 34.073 -3.779 -16.803 1.00 52.56 71 LYS A C 1
ATOM 600 O O . LYS A 1 71 ? 33.580 -3.478 -17.888 1.00 52.56 71 LYS A O 1
ATOM 605 N N . GLY A 1 72 ? 35.015 -3.060 -16.209 1.00 48.38 72 GLY A N 1
ATOM 606 C CA . GLY A 1 72 ? 35.960 -2.216 -16.928 1.00 48.38 72 GLY A CA 1
ATOM 607 C C . GLY A 1 72 ? 37.353 -2.604 -16.450 1.00 48.38 72 GLY A C 1
ATOM 608 O O . GLY A 1 72 ? 37.658 -2.350 -15.287 1.00 48.38 72 GLY A O 1
ATOM 609 N N . ASP A 1 73 ? 38.104 -3.294 -17.314 1.00 43.56 73 ASP A N 1
ATOM 610 C CA . ASP A 1 73 ? 39.554 -3.522 -17.192 1.00 43.56 73 ASP A CA 1
ATOM 611 C C . ASP A 1 73 ? 40.335 -2.196 -17.128 1.00 43.56 73 ASP A C 1
ATOM 613 O O . ASP A 1 73 ? 39.889 -1.214 -17.775 1.00 43.56 73 ASP A O 1
#

Radius of gyration: 16.35 Å; chains: 1; bounding box: 50×20×38 Å

Foldseek 3Di:
DPPDDVVVVVVLVVVLVVLVVLCCVCPVVVDDDPSNVVCCVVDPPVNVVVSVVVVVVSVVVVVVVVVVVPDDD